Protein AF-A0A9X3S4A8-F1 (afdb_monomer_lite)

Organism: NCBI:txid490573

Structure (mmCIF, N/CA/C/O backbone):
data_AF-A0A9X3S4A8-F1
#
_entry.id   AF-A0A9X3S4A8-F1
#
loop_
_atom_site.group_PDB
_atom_site.id
_atom_site.type_symbol
_atom_site.label_atom_id
_atom_site.label_alt_id
_atom_site.label_comp_id
_atom_site.label_asym_id
_atom_site.label_entity_id
_atom_site.label_seq_id
_atom_site.pdbx_PDB_ins_code
_atom_site.Cartn_x
_atom_site.Cartn_y
_atom_site.Cartn_z
_atom_site.occupancy
_atom_site.B_iso_or_equiv
_atom_site.auth_seq_id
_atom_site.auth_comp_id
_atom_site.auth_asym_id
_atom_site.auth_atom_id
_atom_site.pdbx_PDB_model_num
ATOM 1 N N . MET A 1 1 ? 8.739 -35.955 -1.799 1.00 47.22 1 MET A N 1
ATOM 2 C CA . MET A 1 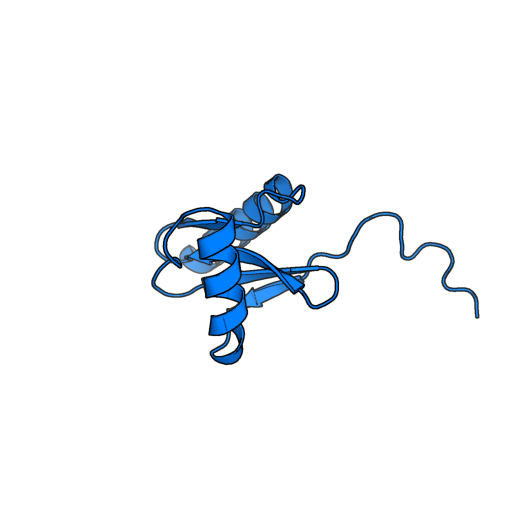1 ? 7.629 -35.158 -1.232 1.00 47.22 1 MET A CA 1
ATOM 3 C C . MET A 1 1 ? 7.298 -34.056 -2.221 1.00 47.22 1 MET A C 1
ATOM 5 O O . MET A 1 1 ? 8.093 -33.143 -2.379 1.00 47.22 1 MET A O 1
ATOM 9 N N . SER A 1 2 ? 6.211 -34.220 -2.974 1.00 43.88 2 SER A N 1
ATOM 10 C CA . SER A 1 2 ? 5.811 -33.313 -4.054 1.00 43.88 2 SER A CA 1
ATOM 11 C C . SER A 1 2 ? 4.972 -32.169 -3.482 1.00 43.88 2 SER A C 1
ATOM 13 O O . SER A 1 2 ? 3.922 -32.430 -2.905 1.00 43.88 2 SER A O 1
ATOM 15 N N . ALA A 1 3 ? 5.417 -30.921 -3.642 1.00 57.06 3 ALA A N 1
ATOM 16 C CA . ALA A 1 3 ? 4.632 -29.718 -3.343 1.00 57.06 3 ALA A CA 1
ATOM 17 C C . ALA A 1 3 ? 3.734 -29.340 -4.538 1.00 57.06 3 ALA A C 1
ATOM 19 O O . ALA A 1 3 ? 3.664 -28.185 -4.956 1.00 57.06 3 ALA A O 1
ATOM 20 N N . ALA A 1 4 ? 3.081 -30.332 -5.142 1.00 57.22 4 ALA A N 1
ATOM 21 C CA . ALA A 1 4 ? 2.100 -30.079 -6.183 1.00 57.22 4 ALA A CA 1
ATOM 22 C C . ALA A 1 4 ? 0.841 -29.483 -5.524 1.00 57.22 4 ALA A C 1
ATOM 24 O O . ALA A 1 4 ? 0.225 -30.150 -4.700 1.00 57.22 4 ALA A O 1
ATOM 25 N N . LEU A 1 5 ? 0.490 -28.246 -5.915 1.00 53.97 5 LEU A N 1
ATOM 26 C CA . LEU A 1 5 ? -0.698 -27.445 -5.536 1.00 53.97 5 LEU A CA 1
ATOM 27 C C . LEU A 1 5 ? -0.589 -26.444 -4.365 1.00 53.97 5 LEU A C 1
ATOM 29 O O . LEU A 1 5 ? -1.615 -26.006 -3.859 1.00 53.97 5 LEU A O 1
ATOM 33 N N . ALA A 1 6 ? 0.598 -25.949 -4.005 1.00 54.81 6 ALA A N 1
ATOM 34 C CA . ALA A 1 6 ? 0.675 -24.693 -3.230 1.00 54.81 6 ALA A CA 1
ATOM 35 C C . ALA A 1 6 ? 0.571 -23.421 -4.110 1.00 54.81 6 ALA A C 1
ATOM 37 O O . ALA A 1 6 ? 0.669 -22.311 -3.602 1.00 54.81 6 ALA A O 1
ATOM 38 N N . HIS A 1 7 ? 0.416 -23.564 -5.435 1.00 57.94 7 HIS A N 1
ATOM 39 C CA . HIS A 1 7 ? 0.807 -22.530 -6.407 1.00 57.94 7 HIS A CA 1
ATOM 40 C C . HIS A 1 7 ? -0.309 -22.030 -7.345 1.00 57.94 7 HIS A C 1
ATOM 42 O O . HIS A 1 7 ? -0.030 -21.603 -8.460 1.00 57.94 7 HIS A O 1
ATOM 48 N N . LEU A 1 8 ? -1.580 -22.092 -6.938 1.00 64.94 8 LEU A N 1
ATOM 49 C CA . LEU A 1 8 ? -2.687 -21.597 -7.778 1.00 64.94 8 LEU A CA 1
ATOM 50 C C . LEU A 1 8 ? -2.940 -20.085 -7.637 1.00 64.94 8 LEU A C 1
ATOM 52 O O . LEU A 1 8 ? -3.565 -19.494 -8.513 1.00 64.94 8 LEU A O 1
ATOM 56 N N . ALA A 1 9 ? -2.423 -19.444 -6.586 1.00 65.06 9 ALA A N 1
ATOM 57 C CA . ALA A 1 9 ? -2.424 -17.993 -6.434 1.00 65.06 9 ALA A CA 1
ATOM 58 C C . ALA A 1 9 ? -1.205 -17.551 -5.604 1.00 65.06 9 ALA A C 1
ATOM 60 O O . ALA A 1 9 ? -0.827 -18.263 -4.670 1.00 65.06 9 ALA A O 1
ATOM 61 N N . PRO A 1 10 ? -0.575 -16.407 -5.921 1.00 73.31 10 PRO A N 1
ATOM 62 C CA . PRO A 1 10 ? 0.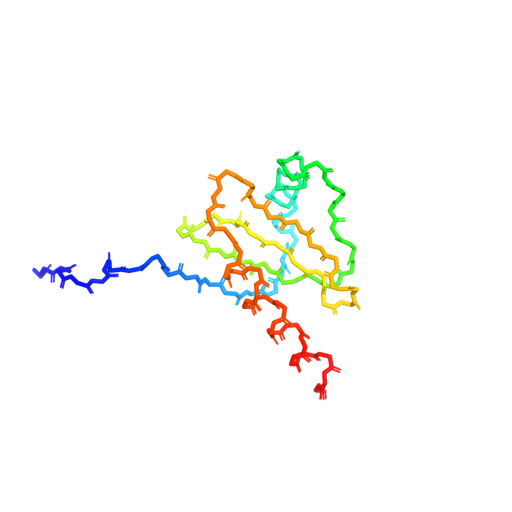510 -15.870 -5.110 1.00 73.31 10 PRO A CA 1
ATOM 63 C C . PRO A 1 10 ? 0.013 -15.545 -3.693 1.00 73.31 10 PRO A C 1
ATOM 65 O O . PRO A 1 10 ? -0.994 -14.859 -3.520 1.00 73.31 10 PRO A O 1
ATOM 68 N N . THR A 1 11 ? 0.724 -16.034 -2.675 1.00 88.88 11 THR A N 1
ATOM 69 C CA . THR A 1 11 ? 0.442 -15.703 -1.273 1.00 88.88 11 THR A CA 1
ATOM 70 C C . THR A 1 11 ? 0.787 -14.245 -1.003 1.00 88.88 11 THR A C 1
ATOM 72 O O . THR A 1 11 ? 1.897 -13.801 -1.302 1.00 88.88 11 THR A O 1
ATOM 75 N N . VAL A 1 12 ? -0.148 -13.528 -0.382 1.00 93.00 12 VAL A N 1
ATOM 76 C CA . VAL A 1 12 ? 0.043 -12.149 0.070 1.00 93.00 12 VAL A CA 1
ATOM 77 C C . VAL A 1 12 ? 0.155 -12.135 1.589 1.00 93.00 12 VAL A C 1
ATOM 79 O O . VAL A 1 12 ? -0.749 -12.591 2.288 1.00 93.00 12 VAL A O 1
ATOM 82 N N . VAL A 1 13 ? 1.255 -11.590 2.103 1.00 95.44 13 VAL A N 1
ATOM 83 C CA . VAL A 1 13 ? 1.458 -11.369 3.541 1.00 95.44 13 VAL A CA 1
ATOM 84 C C . VAL A 1 13 ? 1.208 -9.897 3.840 1.00 95.44 13 VAL A C 1
ATOM 86 O O . VAL A 1 13 ? 1.813 -9.038 3.209 1.00 95.44 13 VAL A O 1
ATOM 89 N N . ILE A 1 14 ? 0.333 -9.594 4.803 1.00 97.06 14 ILE A N 1
ATOM 90 C CA . ILE A 1 14 ? 0.090 -8.222 5.273 1.00 97.06 14 ILE A CA 1
ATOM 91 C C . ILE A 1 14 ? 0.672 -8.065 6.669 1.00 97.06 14 ILE A C 1
ATOM 93 O O . ILE A 1 14 ? 0.340 -8.830 7.577 1.00 97.06 14 ILE A O 1
ATOM 97 N N . ARG A 1 15 ? 1.508 -7.045 6.859 1.00 97.00 15 ARG A N 1
ATOM 98 C CA . ARG A 1 15 ? 2.152 -6.756 8.146 1.00 97.00 15 ARG A CA 1
ATOM 99 C C . ARG A 1 15 ? 2.370 -5.260 8.349 1.0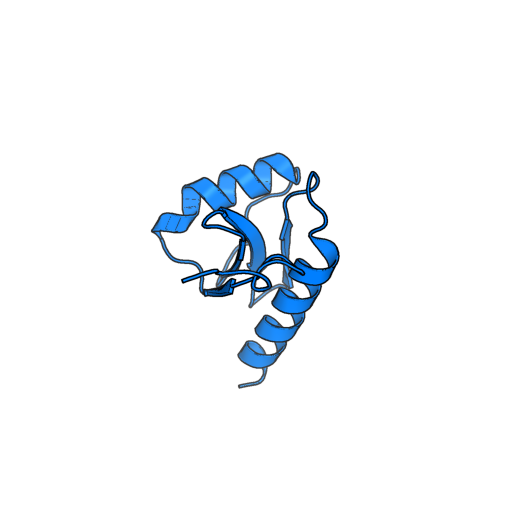0 97.00 15 ARG A C 1
ATOM 101 O O . ARG A 1 15 ? 2.381 -4.497 7.388 1.00 97.00 15 ARG A O 1
ATOM 108 N N . ALA A 1 16 ? 2.592 -4.857 9.598 1.00 98.06 16 ALA A N 1
ATOM 109 C CA . ALA A 1 16 ? 3.116 -3.527 9.895 1.00 98.06 16 ALA A CA 1
ATOM 110 C C . ALA A 1 16 ? 4.500 -3.344 9.253 1.00 98.06 16 ALA A C 1
ATOM 112 O O . ALA A 1 16 ? 5.312 -4.284 9.215 1.00 98.06 16 ALA A O 1
ATOM 113 N N . ALA A 1 17 ? 4.750 -2.141 8.743 1.00 97.75 17 ALA A N 1
ATOM 114 C CA . ALA A 1 17 ? 6.056 -1.749 8.247 1.00 97.75 17 ALA A CA 1
ATOM 115 C C . ALA A 1 17 ? 7.072 -1.704 9.392 1.00 97.75 17 ALA A C 1
ATOM 117 O O . ALA A 1 17 ? 6.755 -1.395 10.541 1.00 97.75 17 ALA A O 1
ATOM 118 N N . ARG A 1 18 ? 8.319 -2.013 9.063 1.00 95.88 18 ARG A N 1
ATOM 119 C CA . ARG A 1 18 ? 9.467 -2.008 9.969 1.00 95.88 18 ARG A CA 1
ATOM 120 C C . ARG A 1 18 ? 10.506 -1.032 9.428 1.00 95.88 18 ARG A C 1
ATOM 122 O O . ARG A 1 18 ? 10.521 -0.734 8.237 1.00 95.88 18 ARG A O 1
ATOM 129 N N . GLY A 1 19 ? 11.429 -0.577 10.276 1.00 95.19 19 GLY A N 1
ATOM 130 C CA . GLY A 1 19 ? 12.479 0.368 9.859 1.00 95.19 19 GLY A CA 1
ATOM 131 C C . GLY A 1 19 ? 13.331 -0.121 8.676 1.00 95.19 19 GLY A C 1
ATOM 132 O O . GLY A 1 19 ? 13.793 0.684 7.872 1.00 95.19 19 GLY A O 1
ATOM 133 N N . SER A 1 20 ? 13.476 -1.440 8.518 1.00 96.19 20 SER A N 1
ATOM 134 C CA . SER A 1 20 ? 14.167 -2.073 7.388 1.00 96.19 20 SER A CA 1
ATOM 135 C C . SER A 1 20 ? 13.463 -1.905 6.036 1.00 96.19 20 SER A C 1
ATOM 137 O O . SER A 1 20 ? 14.111 -2.069 5.008 1.00 96.19 20 SER A O 1
ATOM 139 N N . ASP A 1 21 ? 12.171 -1.565 6.006 1.00 97.88 21 ASP A N 1
ATOM 140 C CA . ASP A 1 21 ? 11.380 -1.492 4.768 1.00 97.88 21 ASP A CA 1
ATOM 141 C C . ASP A 1 21 ? 11.606 -0.188 3.989 1.00 97.88 21 ASP A C 1
ATOM 143 O O . ASP A 1 21 ? 11.174 -0.064 2.844 1.00 97.88 21 ASP A O 1
ATOM 147 N N . GLY A 1 22 ? 12.300 0.792 4.579 1.00 97.69 22 GLY A N 1
ATOM 148 C CA . GLY A 1 22 ? 12.517 2.119 3.993 1.00 97.69 22 GLY A CA 1
ATOM 149 C C . GLY A 1 22 ? 13.016 2.109 2.538 1.00 97.69 22 GLY A C 1
ATOM 150 O O . GLY A 1 22 ? 12.454 2.832 1.714 1.00 97.69 22 GLY A O 1
ATOM 151 N N . PRO A 1 23 ? 14.035 1.305 2.170 1.00 98.12 23 PRO A N 1
ATOM 152 C CA . PRO A 1 23 ? 14.465 1.174 0.778 1.00 98.12 23 PRO A CA 1
ATOM 153 C C . PRO A 1 23 ? 13.378 0.643 -0.163 1.00 98.12 23 PRO A C 1
ATOM 155 O O . PRO A 1 23 ? 13.209 1.187 -1.254 1.00 98.12 23 PRO A O 1
ATOM 158 N N . ALA A 1 24 ? 12.615 -0.370 0.258 1.00 97.94 24 ALA A N 1
ATOM 159 C CA . ALA A 1 24 ? 11.539 -0.943 -0.548 1.00 97.94 24 ALA A CA 1
ATOM 160 C C . ALA A 1 24 ? 10.381 0.052 -0.731 1.00 97.94 24 ALA A C 1
ATOM 162 O O . ALA A 1 24 ? 9.875 0.209 -1.839 1.00 97.94 24 ALA A O 1
ATOM 163 N N . LEU A 1 25 ? 10.023 0.789 0.326 1.00 98.44 25 LEU A N 1
ATOM 164 C CA . LEU A 1 25 ? 9.003 1.838 0.282 1.00 98.44 25 LEU A CA 1
ATOM 165 C C . LEU A 1 25 ? 9.391 2.986 -0.657 1.00 98.44 25 LEU A C 1
ATOM 167 O O . LEU A 1 25 ? 8.553 3.440 -1.431 1.00 98.44 25 LEU A O 1
ATOM 171 N N . ARG A 1 26 ? 10.656 3.430 -0.628 1.00 98.50 26 ARG A N 1
ATOM 172 C CA . ARG A 1 26 ? 11.162 4.460 -1.554 1.00 98.50 26 ARG A CA 1
ATOM 173 C C . ARG A 1 26 ? 11.115 3.993 -3.003 1.00 98.50 26 ARG A C 1
ATOM 175 O O . ARG A 1 26 ? 10.585 4.713 -3.839 1.00 98.50 26 ARG A O 1
ATOM 182 N N . ARG A 1 27 ? 11.575 2.769 -3.281 1.00 98.06 27 ARG A N 1
ATOM 183 C CA . ARG A 1 27 ? 11.466 2.167 -4.619 1.00 98.06 27 ARG A CA 1
ATOM 184 C C . ARG A 1 27 ? 10.013 2.143 -5.091 1.00 98.06 27 ARG A C 1
ATOM 186 O O . ARG A 1 27 ? 9.727 2.497 -6.225 1.00 98.06 27 ARG A O 1
ATOM 193 N N . LEU A 1 28 ? 9.092 1.720 -4.230 1.00 98.19 28 LEU A N 1
ATOM 194 C CA . LEU A 1 28 ? 7.677 1.615 -4.572 1.00 98.19 28 LEU A CA 1
ATOM 195 C C . LEU A 1 28 ? 7.048 2.982 -4.876 1.00 98.19 28 LEU A C 1
ATOM 197 O O . LEU A 1 28 ? 6.323 3.125 -5.853 1.00 98.19 28 LEU A O 1
ATOM 201 N N . ALA A 1 29 ? 7.374 3.984 -4.061 1.00 98.38 29 ALA A N 1
ATOM 202 C CA . ALA A 1 29 ? 6.994 5.379 -4.254 1.00 98.38 29 ALA A CA 1
ATOM 203 C C . ALA A 1 29 ? 7.515 5.946 -5.588 1.00 98.38 29 ALA A C 1
ATOM 205 O O . ALA A 1 29 ? 6.764 6.580 -6.328 1.00 98.38 29 ALA A O 1
ATOM 206 N N . GLU A 1 30 ? 8.773 5.661 -5.933 1.00 98.44 30 GLU A N 1
ATOM 207 C CA . GLU A 1 30 ? 9.363 6.031 -7.224 1.00 98.44 30 GLU A CA 1
ATOM 208 C C . GLU A 1 30 ? 8.629 5.362 -8.396 1.00 98.44 30 GLU A C 1
ATOM 210 O O . GLU A 1 30 ? 8.274 6.045 -9.357 1.00 98.44 30 GLU A O 1
ATOM 215 N N . LEU A 1 31 ? 8.340 4.056 -8.306 1.00 98.44 31 LEU A N 1
ATOM 216 C CA . LEU A 1 31 ? 7.603 3.326 -9.346 1.00 98.44 31 LEU A CA 1
ATOM 217 C C . LEU A 1 31 ? 6.188 3.892 -9.551 1.00 98.44 31 LEU A C 1
ATOM 219 O O . LEU A 1 31 ? 5.781 4.108 -10.689 1.00 98.44 31 LEU A O 1
ATOM 223 N N . ASP A 1 32 ? 5.461 4.169 -8.466 1.00 98.31 32 ASP A N 1
ATOM 224 C CA . ASP A 1 32 ? 4.093 4.719 -8.492 1.00 98.31 32 ASP A CA 1
ATOM 225 C C . ASP A 1 32 ? 4.061 6.247 -8.717 1.00 98.31 32 ASP A C 1
ATOM 227 O O . ASP A 1 32 ? 2.996 6.863 -8.738 1.00 98.31 32 ASP A O 1
ATOM 231 N N . SER A 1 33 ? 5.226 6.894 -8.870 1.00 98.00 33 SER A N 1
ATOM 232 C CA . SER A 1 33 ? 5.357 8.353 -9.023 1.00 98.00 33 SER A CA 1
ATOM 233 C C . SER A 1 33 ? 4.618 9.149 -7.933 1.00 98.00 33 SER A C 1
ATOM 235 O O . SER A 1 33 ? 3.952 10.153 -8.198 1.00 98.00 33 SER A O 1
ATOM 237 N N . ARG A 1 34 ? 4.719 8.689 -6.683 1.00 97.75 34 ARG A N 1
ATOM 238 C CA . ARG A 1 34 ? 4.044 9.247 -5.500 1.00 97.75 34 ARG A CA 1
ATOM 239 C C . ARG A 1 34 ? 5.008 9.310 -4.319 1.00 97.75 34 ARG A C 1
ATOM 241 O O . ARG A 1 34 ? 5.934 8.515 -4.262 1.00 97.75 34 ARG A O 1
ATOM 248 N N . PRO A 1 35 ? 4.817 10.212 -3.344 1.00 97.88 35 PRO A N 1
ATOM 249 C CA . PRO A 1 35 ? 5.622 10.191 -2.127 1.00 97.88 35 PRO A CA 1
ATOM 250 C C . PRO A 1 35 ? 5.338 8.933 -1.295 1.00 97.88 35 PRO A C 1
ATOM 252 O O . PRO A 1 35 ? 4.233 8.386 -1.331 1.00 97.88 35 PRO A O 1
ATOM 255 N N . VAL A 1 36 ? 6.317 8.514 -0.486 1.00 98.06 36 VAL A N 1
ATOM 256 C CA . VAL A 1 36 ? 6.092 7.487 0.542 1.00 98.06 36 VAL A CA 1
ATOM 257 C C . VAL A 1 36 ? 4.998 7.992 1.495 1.00 98.06 36 VAL A C 1
ATOM 259 O O . VAL A 1 36 ? 5.133 9.106 2.011 1.00 98.06 36 VAL A O 1
ATOM 262 N N . PRO A 1 37 ? 3.920 7.221 1.739 1.00 97.81 37 PRO A N 1
ATOM 263 C CA . PRO A 1 37 ? 2.879 7.632 2.669 1.00 97.81 37 PRO A CA 1
ATOM 264 C C . PRO A 1 37 ? 3.458 7.859 4.070 1.00 97.81 37 PRO A C 1
ATOM 266 O O . PRO A 1 37 ? 4.338 7.125 4.518 1.00 97.81 37 PRO A O 1
ATOM 269 N N . ALA A 1 38 ? 2.972 8.888 4.756 1.00 95.31 38 ALA A N 1
ATOM 270 C CA . ALA A 1 38 ? 3.393 9.193 6.117 1.00 95.31 38 ALA A CA 1
ATOM 271 C C . ALA A 1 38 ? 2.621 8.359 7.155 1.00 95.31 38 ALA A C 1
ATOM 273 O O . ALA A 1 38 ? 1.539 7.830 6.872 1.00 95.31 38 ALA A O 1
ATOM 274 N N . GLY A 1 39 ? 3.158 8.321 8.375 1.00 94.88 39 GLY A N 1
ATOM 275 C CA . GLY A 1 39 ? 2.505 7.712 9.534 1.00 94.88 39 GLY A CA 1
ATOM 276 C C . GLY A 1 39 ? 2.731 6.208 9.651 1.00 94.88 39 GLY A C 1
ATOM 277 O O . GLY A 1 39 ? 3.722 5.674 9.145 1.00 94.88 39 GLY A O 1
ATOM 278 N N . GLU A 1 40 ? 1.822 5.532 10.351 1.00 96.81 40 GLU A N 1
ATOM 279 C CA . GLU A 1 40 ? 1.876 4.081 10.523 1.00 96.81 40 GLU A CA 1
ATOM 280 C C . GLU A 1 40 ? 1.507 3.389 9.208 1.00 96.81 40 GLU A C 1
ATOM 282 O O . GLU A 1 40 ? 0.453 3.646 8.624 1.00 96.81 40 GLU A O 1
ATOM 287 N N . LEU A 1 41 ? 2.379 2.503 8.724 1.00 98.38 41 LEU A N 1
ATOM 288 C CA . LEU A 1 41 ? 2.197 1.831 7.441 1.00 98.38 41 LEU A CA 1
ATOM 289 C C . LEU A 1 41 ? 1.916 0.343 7.623 1.00 98.38 41 LEU A C 1
ATOM 291 O O . LEU A 1 41 ? 2.601 -0.353 8.372 1.00 98.38 41 LEU A O 1
ATOM 295 N N . LEU A 1 42 ? 0.972 -0.160 6.834 1.00 98.56 42 LEU A N 1
ATOM 296 C CA . LEU A 1 42 ? 0.901 -1.570 6.480 1.00 98.56 42 LEU A CA 1
ATOM 297 C C . LEU A 1 42 ? 1.581 -1.785 5.132 1.00 98.56 42 LEU A C 1
ATOM 299 O O . LEU A 1 42 ? 1.409 -0.988 4.209 1.00 98.56 42 LEU A O 1
ATOM 303 N N .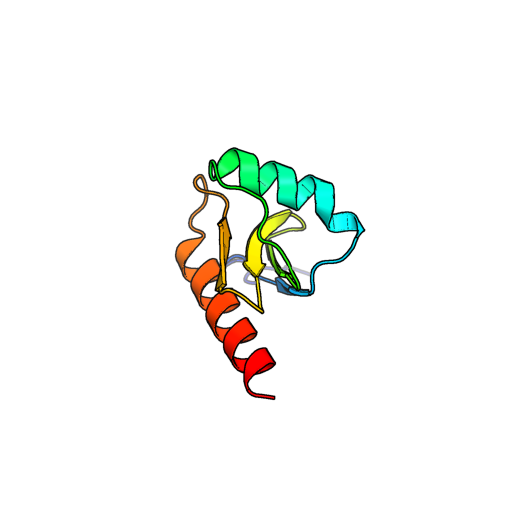 VAL A 1 43 ? 2.306 -2.891 5.012 1.00 98.50 43 VAL A N 1
ATOM 304 C CA . VAL A 1 43 ? 2.898 -3.361 3.759 1.00 98.50 43 VAL A CA 1
ATOM 305 C C . VAL A 1 43 ? 2.301 -4.703 3.372 1.00 98.50 43 VAL A C 1
ATOM 307 O O . VAL A 1 43 ? 1.935 -5.506 4.236 1.00 98.50 43 VAL A O 1
ATOM 310 N N . ALA A 1 44 ? 2.205 -4.930 2.068 1.00 98.12 44 ALA A N 1
ATOM 311 C CA . ALA A 1 44 ? 1.866 -6.217 1.493 1.00 98.12 44 ALA A CA 1
ATOM 312 C C . ALA A 1 44 ? 3.071 -6.793 0.753 1.00 98.12 44 ALA A C 1
ATOM 314 O O . ALA A 1 44 ? 3.685 -6.109 -0.071 1.00 98.12 44 ALA A O 1
ATOM 315 N N . GLU A 1 45 ? 3.372 -8.055 1.037 1.00 96.31 45 GLU A N 1
ATOM 316 C CA . GLU A 1 45 ? 4.503 -8.782 0.475 1.00 96.31 45 GLU A CA 1
ATOM 317 C C . GLU A 1 45 ? 4.047 -9.952 -0.388 1.00 96.31 45 GLU A C 1
ATOM 319 O O . GLU A 1 45 ? 3.068 -10.636 -0.081 1.00 96.31 45 GLU A O 1
ATOM 324 N N . THR A 1 46 ? 4.791 -10.206 -1.459 1.00 93.44 46 THR A N 1
ATOM 325 C CA . THR A 1 46 ? 4.666 -11.405 -2.289 1.00 93.44 46 THR A CA 1
ATOM 326 C C . THR A 1 46 ? 6.066 -11.923 -2.581 1.00 93.44 46 THR A C 1
ATOM 328 O O . THR A 1 46 ? 6.849 -11.214 -3.204 1.00 93.44 46 THR A O 1
ATOM 331 N N . GLY A 1 47 ? 6.386 -13.141 -2.130 1.00 86.81 47 GLY A N 1
ATOM 332 C CA . GLY A 1 47 ? 7.704 -13.752 -2.356 1.00 86.81 47 GLY A CA 1
ATOM 333 C C . GLY A 1 47 ? 8.869 -12.864 -1.903 1.00 86.81 47 GLY A C 1
ATOM 334 O O . GLY A 1 47 ? 9.751 -12.581 -2.702 1.00 86.81 47 GLY A O 1
ATOM 335 N N . ASP A 1 48 ? 8.820 -12.389 -0.654 1.00 87.50 48 ASP A N 1
ATOM 336 C CA . ASP A 1 48 ? 9.806 -11.504 -0.001 1.00 87.50 48 ASP A CA 1
ATOM 337 C C . ASP A 1 48 ? 9.928 -10.076 -0.561 1.00 87.50 48 ASP A C 1
ATOM 339 O O . ASP A 1 48 ? 10.746 -9.284 -0.091 1.00 87.50 48 ASP A O 1
ATOM 343 N N . GLU A 1 49 ? 9.077 -9.694 -1.512 1.00 94.62 49 GLU A N 1
ATOM 344 C CA . GLU A 1 49 ? 9.044 -8.334 -2.042 1.00 94.62 49 GLU A CA 1
ATOM 345 C C . GLU A 1 49 ? 7.812 -7.567 -1.571 1.00 94.62 49 GLU A C 1
ATOM 347 O O . GLU A 1 49 ? 6.678 -8.012 -1.755 1.00 94.62 49 GLU A O 1
ATOM 352 N N . VAL A 1 50 ? 8.028 -6.362 -1.037 1.00 97.50 50 VAL A N 1
ATOM 353 C CA . VAL A 1 50 ? 6.951 -5.399 -0.781 1.00 97.50 50 VAL A CA 1
ATOM 354 C C . VAL A 1 50 ? 6.416 -4.879 -2.116 1.00 97.50 50 VAL A C 1
ATOM 356 O O . VAL A 1 50 ? 7.142 -4.248 -2.884 1.00 97.50 50 VAL A O 1
ATOM 359 N N . VAL A 1 51 ? 5.132 -5.124 -2.376 1.00 97.88 51 VAL A N 1
ATOM 360 C CA . VAL A 1 51 ? 4.445 -4.761 -3.631 1.00 97.88 51 VAL A CA 1
ATOM 361 C C . VAL A 1 51 ? 3.398 -3.663 -3.456 1.00 97.88 51 VAL A C 1
ATOM 363 O O . VAL A 1 51 ? 2.968 -3.062 -4.438 1.00 97.88 51 VAL A O 1
ATOM 366 N N . ALA A 1 52 ? 2.973 -3.396 -2.222 1.00 98.50 52 ALA A N 1
ATOM 367 C CA . ALA A 1 52 ? 2.056 -2.313 -1.886 1.00 98.50 52 ALA A CA 1
ATOM 368 C C . ALA A 1 52 ? 2.280 -1.846 -0.444 1.00 98.50 52 ALA A C 1
ATOM 370 O O . ALA A 1 52 ? 2.650 -2.640 0.423 1.00 98.50 52 ALA A O 1
ATOM 371 N N . ALA A 1 53 ? 2.017 -0.570 -0.180 1.00 98.62 53 ALA A N 1
ATOM 372 C CA . ALA A 1 53 ? 2.002 0.000 1.157 1.00 98.62 53 ALA A CA 1
ATOM 373 C C . ALA A 1 53 ? 0.851 0.996 1.312 1.00 98.62 53 ALA A C 1
ATOM 375 O O . ALA A 1 53 ? 0.490 1.704 0.368 1.00 98.62 53 ALA A O 1
ATOM 376 N N . LEU A 1 54 ? 0.278 1.056 2.512 1.00 98.75 54 LEU A N 1
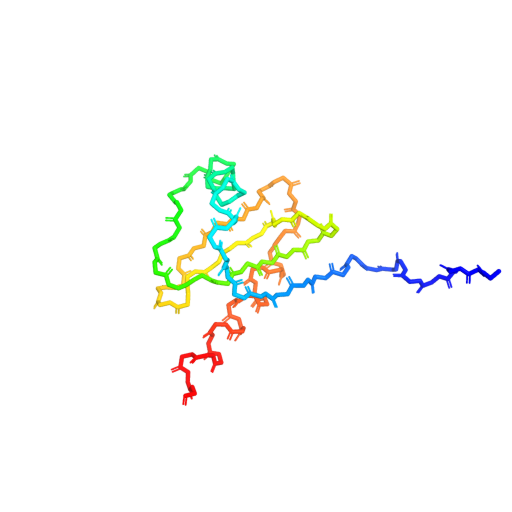ATOM 377 C CA . LEU A 1 54 ? -0.847 1.923 2.840 1.00 98.75 54 LEU A CA 1
ATOM 378 C C . LEU A 1 54 ? -0.690 2.502 4.246 1.00 98.75 54 LEU A C 1
ATOM 380 O O . LEU A 1 54 ? -0.399 1.778 5.195 1.00 98.75 54 LEU A O 1
ATOM 384 N N . SER A 1 55 ? -0.928 3.805 4.369 1.00 98.31 55 SER A N 1
ATOM 385 C CA . SER A 1 55 ? -0.996 4.514 5.644 1.00 98.31 55 SER A CA 1
ATOM 386 C C . SER A 1 55 ? -2.282 4.162 6.381 1.00 98.31 55 SER A C 1
ATOM 388 O O . SER A 1 55 ? -3.383 4.367 5.860 1.00 98.31 55 SER A O 1
ATOM 390 N N . VAL A 1 56 ? -2.145 3.639 7.598 1.00 97.44 56 VAL A N 1
ATOM 391 C CA . VAL A 1 56 ? -3.270 3.353 8.491 1.00 97.44 56 VAL A CA 1
ATOM 392 C C . VAL A 1 56 ? -3.989 4.647 8.849 1.00 97.44 56 VAL A C 1
ATOM 394 O O . VAL A 1 56 ? -5.215 4.659 8.860 1.00 97.44 56 VAL A O 1
ATOM 397 N N . ASP A 1 57 ? -3.263 5.742 9.042 1.00 94.56 57 ASP A N 1
ATOM 398 C CA . ASP A 1 57 ? -3.830 7.021 9.473 1.00 94.56 57 ASP A CA 1
ATOM 399 C C . ASP A 1 57 ? -4.644 7.701 8.366 1.00 94.56 57 ASP A C 1
ATOM 401 O O . ASP A 1 57 ? -5.764 8.163 8.582 1.00 94.56 57 ASP A O 1
ATOM 405 N N . THR A 1 58 ? -4.084 7.752 7.154 1.00 95.12 58 THR A N 1
ATOM 406 C CA . THR A 1 58 ? -4.604 8.607 6.071 1.00 95.12 58 THR A CA 1
ATOM 407 C C . THR A 1 58 ? -5.249 7.835 4.925 1.00 95.12 58 THR A C 1
ATOM 409 O O . THR A 1 58 ? -5.981 8.411 4.123 1.00 95.12 58 THR A O 1
ATOM 412 N N . GLY A 1 59 ? -4.962 6.538 4.794 1.00 96.00 59 GLY A N 1
ATOM 413 C CA . GLY A 1 59 ? -5.335 5.743 3.623 1.00 96.00 59 GLY A CA 1
ATOM 414 C C . GLY A 1 59 ? -4.517 6.049 2.362 1.00 96.00 59 GLY A C 1
ATOM 415 O O . GLY A 1 59 ? -4.768 5.434 1.322 1.00 96.00 59 GLY A O 1
ATOM 416 N N . ALA A 1 60 ? -3.539 6.962 2.427 1.00 97.81 60 ALA A N 1
ATOM 417 C CA . ALA A 1 60 ? -2.600 7.194 1.336 1.00 97.81 60 ALA A CA 1
ATOM 418 C C . ALA A 1 60 ? -1.810 5.913 1.036 1.00 97.81 60 ALA A C 1
ATOM 420 O O . ALA A 1 60 ? -1.469 5.153 1.944 1.00 97.81 60 ALA A O 1
ATOM 421 N N . ARG A 1 61 ? -1.530 5.665 -0.245 1.00 98.06 61 ARG A N 1
ATOM 422 C CA . ARG A 1 61 ? -0.975 4.392 -0.708 1.00 98.06 61 ARG A CA 1
ATOM 423 C C . ARG A 1 61 ? 0.004 4.559 -1.854 1.00 98.06 61 ARG A C 1
ATOM 425 O O . ARG A 1 61 ? -0.164 5.464 -2.676 1.00 98.06 61 ARG A O 1
ATOM 432 N N . VAL A 1 62 ? 0.937 3.619 -1.907 1.00 98.56 62 VAL A N 1
ATOM 433 C CA . VAL A 1 62 ? 1.825 3.366 -3.041 1.00 98.56 62 VAL A CA 1
ATOM 434 C C . VAL A 1 62 ? 1.773 1.882 -3.390 1.00 98.56 62 VAL A C 1
ATOM 436 O O . VAL A 1 62 ? 1.688 1.043 -2.490 1.00 98.56 62 VAL A O 1
ATOM 439 N N . ALA A 1 63 ? 1.781 1.543 -4.673 1.00 98.38 63 ALA A N 1
ATOM 440 C CA . ALA A 1 63 ? 1.768 0.155 -5.132 1.00 98.38 63 ALA A CA 1
ATOM 441 C C . ALA A 1 63 ? 2.579 -0.012 -6.416 1.00 98.38 63 ALA A C 1
ATOM 443 O O . ALA A 1 63 ? 2.756 0.945 -7.157 1.00 98.38 63 ALA A O 1
ATOM 444 N N . ASP A 1 64 ? 3.071 -1.223 -6.680 1.00 97.88 64 ASP A N 1
ATOM 445 C CA . ASP A 1 64 ? 3.846 -1.507 -7.887 1.00 97.88 64 ASP A CA 1
ATOM 446 C C . ASP A 1 64 ? 2.894 -1.461 -9.097 1.00 97.88 64 ASP A C 1
ATOM 448 O O . ASP A 1 64 ? 2.030 -2.344 -9.209 1.00 97.88 64 ASP A O 1
ATOM 452 N N . PRO A 1 65 ? 3.010 -0.456 -9.992 1.00 97.00 65 PRO A N 1
ATOM 453 C CA . PRO A 1 65 ? 2.089 -0.284 -11.113 1.00 97.00 65 PRO A CA 1
ATOM 454 C C . PRO A 1 65 ? 2.356 -1.286 -12.243 1.00 97.00 65 PRO A C 1
ATOM 456 O O . PRO A 1 65 ? 1.537 -1.435 -13.149 1.00 97.00 65 PRO A O 1
ATOM 459 N N . PHE A 1 66 ? 3.486 -1.996 -12.193 1.00 95.75 66 PHE A N 1
ATOM 460 C CA . PHE A 1 66 ? 3.860 -3.026 -13.160 1.00 95.75 66 PHE A CA 1
ATOM 461 C C . PHE A 1 66 ? 3.376 -4.420 -12.733 1.00 95.75 66 PHE A C 1
ATOM 463 O O . PHE A 1 66 ? 3.632 -5.412 -13.419 1.00 95.75 66 PHE A O 1
ATOM 470 N N . ARG A 1 67 ? 2.644 -4.508 -11.614 1.00 92.56 67 ARG A N 1
ATOM 471 C CA . ARG A 1 67 ? 2.018 -5.726 -11.085 1.00 92.56 67 ARG A CA 1
ATOM 472 C C . ARG A 1 67 ? 0.517 -5.512 -10.892 1.00 92.56 67 ARG A C 1
ATOM 474 O O . ARG A 1 67 ? 0.044 -4.399 -10.690 1.00 92.56 67 ARG A O 1
ATOM 481 N N . ARG A 1 68 ? -0.262 -6.599 -10.906 1.00 92.31 68 ARG A N 1
ATOM 482 C CA . ARG A 1 68 ? -1.695 -6.550 -10.564 1.00 92.31 68 ARG A CA 1
ATOM 483 C C . ARG A 1 68 ? -1.868 -6.452 -9.048 1.00 92.31 68 ARG A C 1
ATOM 485 O O . ARG A 1 68 ? -2.062 -7.456 -8.376 1.00 92.31 68 ARG A O 1
ATOM 492 N N . THR A 1 69 ? -1.761 -5.239 -8.519 1.00 94.81 69 THR A N 1
ATOM 493 C CA . THR A 1 69 ? -1.775 -4.954 -7.073 1.00 94.81 69 THR A CA 1
ATOM 494 C C . THR A 1 69 ? -3.097 -4.371 -6.569 1.00 94.81 69 THR A C 1
ATOM 496 O O . THR A 1 69 ? -3.208 -4.085 -5.382 1.00 94.81 69 THR A O 1
ATOM 499 N N . ALA A 1 70 ? -4.119 -4.228 -7.422 1.00 94.69 70 ALA A N 1
ATOM 500 C CA . ALA A 1 70 ? -5.415 -3.657 -7.037 1.00 94.69 70 ALA A CA 1
ATOM 501 C C . ALA A 1 70 ? -6.068 -4.417 -5.866 1.00 94.69 70 ALA A C 1
ATOM 503 O O . ALA A 1 70 ? -6.329 -3.823 -4.822 1.00 94.69 70 ALA A O 1
ATOM 504 N N . ASP A 1 71 ? -6.205 -5.740 -5.987 1.00 94.31 71 ASP A N 1
ATOM 505 C CA . ASP A 1 71 ? -6.794 -6.572 -4.929 1.00 94.31 71 ASP A CA 1
ATOM 506 C C . ASP A 1 71 ? -5.941 -6.553 -3.646 1.00 94.31 71 ASP A C 1
ATOM 508 O O . ASP A 1 71 ? -6.455 -6.573 -2.529 1.00 94.31 71 ASP A O 1
ATOM 512 N N . VAL A 1 72 ? -4.615 -6.448 -3.788 1.00 96.00 72 VAL A N 1
ATOM 513 C CA . VAL A 1 72 ? -3.674 -6.345 -2.660 1.00 96.00 72 VAL A CA 1
ATOM 514 C C . VAL A 1 72 ? -3.879 -5.038 -1.890 1.00 96.00 72 VAL A C 1
ATOM 516 O O . VAL A 1 72 ? -3.898 -5.024 -0.657 1.00 96.00 72 VAL A O 1
ATOM 519 N N . VAL A 1 73 ? -4.056 -3.934 -2.614 1.00 97.31 73 VAL A N 1
ATOM 520 C CA . VAL A 1 73 ? -4.365 -2.622 -2.042 1.00 97.31 73 VAL A CA 1
ATOM 521 C C . VAL A 1 73 ? -5.709 -2.645 -1.312 1.00 97.31 73 VAL A C 1
ATOM 523 O O . VAL A 1 73 ? -5.818 -2.064 -0.229 1.00 97.31 73 VAL A O 1
ATOM 526 N N . ASP A 1 74 ? -6.711 -3.332 -1.856 1.00 96.94 74 ASP A N 1
ATOM 527 C CA . ASP A 1 74 ? -8.017 -3.463 -1.208 1.00 96.94 74 ASP A CA 1
ATOM 528 C C . ASP A 1 74 ? -7.928 -4.271 0.095 1.00 96.94 74 ASP A C 1
ATOM 530 O O . ASP A 1 74 ? -8.508 -3.871 1.112 1.00 96.94 74 ASP A O 1
ATOM 534 N N . LEU A 1 75 ? -7.121 -5.339 0.125 1.00 96.25 75 LEU A N 1
ATOM 535 C CA . LEU A 1 75 ? -6.839 -6.088 1.354 1.00 96.25 75 LEU A CA 1
ATOM 536 C C . LEU A 1 75 ? -6.116 -5.229 2.407 1.00 96.25 75 LEU A C 1
ATOM 538 O O . LEU A 1 75 ? -6.471 -5.277 3.589 1.00 96.25 75 LEU A O 1
ATOM 542 N N . LEU A 1 76 ? -5.144 -4.403 2.000 1.00 97.69 76 LEU A N 1
ATOM 543 C CA . LEU A 1 76 ? -4.487 -3.441 2.896 1.00 97.69 76 LEU A CA 1
ATOM 544 C C . LEU A 1 76 ? -5.487 -2.436 3.474 1.00 97.69 76 LEU A C 1
ATOM 546 O O . LEU A 1 76 ? -5.493 -2.189 4.681 1.00 97.69 76 LEU A O 1
ATOM 550 N N . ALA A 1 77 ? -6.358 -1.880 2.630 1.00 97.44 77 ALA A N 1
ATOM 551 C CA . ALA A 1 77 ? -7.372 -0.923 3.053 1.00 97.44 77 ALA A CA 1
ATOM 552 C C . ALA A 1 77 ? -8.372 -1.552 4.036 1.00 97.44 77 ALA A C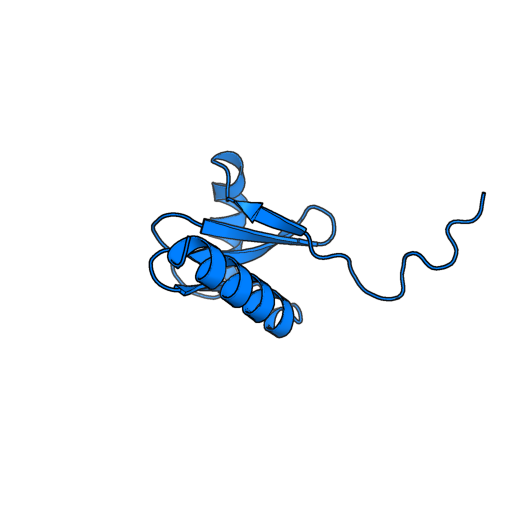 1
ATOM 554 O O . ALA A 1 77 ? -8.732 -0.921 5.036 1.00 97.44 77 ALA A O 1
ATOM 555 N N . TYR A 1 78 ? -8.787 -2.799 3.789 1.00 96.94 78 TYR A N 1
ATOM 556 C CA . TYR A 1 78 ? -9.626 -3.569 4.706 1.00 96.94 78 TYR A CA 1
ATOM 557 C C . TYR A 1 78 ? -8.942 -3.758 6.064 1.00 96.94 78 TYR A C 1
ATOM 559 O O . TYR A 1 78 ? -9.525 -3.441 7.104 1.00 96.94 78 TYR A O 1
ATOM 567 N N . ARG A 1 79 ? -7.675 -4.194 6.071 1.00 96.81 79 ARG A N 1
ATOM 568 C CA . ARG A 1 79 ? -6.926 -4.403 7.316 1.00 96.81 79 ARG A CA 1
ATOM 569 C C . ARG A 1 79 ? -6.724 -3.104 8.099 1.00 96.81 79 ARG A C 1
ATOM 571 O O . ARG A 1 79 ? -6.934 -3.103 9.311 1.00 96.81 79 ARG A O 1
ATOM 578 N N . ALA A 1 80 ? -6.375 -2.010 7.425 1.00 96.75 80 ALA A N 1
ATOM 579 C CA . ALA A 1 80 ? -6.172 -0.703 8.050 1.00 96.75 80 ALA A CA 1
ATOM 580 C C . ALA A 1 80 ? -7.452 -0.155 8.699 1.00 96.75 80 ALA A C 1
ATOM 582 O O . ALA A 1 80 ? -7.400 0.404 9.791 1.00 96.75 80 ALA A O 1
ATOM 583 N N . ARG A 1 81 ? -8.618 -0.354 8.066 1.00 95.12 81 ARG A N 1
ATOM 584 C CA . ARG A 1 81 ? -9.919 -0.002 8.664 1.00 95.12 81 ARG A CA 1
ATOM 585 C C . ARG A 1 81 ? -10.159 -0.747 9.975 1.00 95.12 81 ARG A C 1
ATOM 587 O O . ARG A 1 81 ? -10.610 -0.132 10.931 1.00 95.12 81 ARG A O 1
ATOM 594 N N . GLY A 1 82 ? -9.831 -2.039 10.030 1.00 92.94 82 GLY A N 1
ATOM 595 C CA . GLY A 1 82 ? -9.956 -2.819 11.262 1.00 92.94 82 GLY A CA 1
ATOM 596 C C . GLY A 1 82 ? -9.091 -2.273 12.403 1.00 92.94 82 GLY A C 1
ATOM 597 O O . GLY A 1 82 ? -9.556 -2.223 13.535 1.00 92.94 82 GLY A O 1
ATOM 598 N N . LEU A 1 83 ? -7.871 -1.813 12.102 1.00 92.38 83 LEU A N 1
ATOM 599 C CA . LEU A 1 83 ? -6.959 -1.246 13.104 1.00 92.38 83 LEU A CA 1
ATOM 600 C C . LEU A 1 83 ? -7.427 0.106 13.654 1.00 92.38 83 LEU A C 1
ATOM 602 O O . LEU A 1 83 ? -7.262 0.351 14.838 1.00 92.38 83 LEU A O 1
ATOM 606 N N . ARG A 1 84 ? -8.047 0.961 12.829 1.00 87.12 84 ARG A N 1
ATOM 607 C CA . ARG A 1 84 ? -8.586 2.258 13.287 1.00 87.12 84 ARG A CA 1
ATOM 608 C C . ARG A 1 84 ? -9.830 2.140 14.167 1.00 87.12 84 ARG A C 1
ATOM 610 O O . ARG A 1 84 ? -10.148 3.069 14.898 1.00 87.12 84 ARG A O 1
ATOM 617 N N . ASN A 1 85 ? -10.560 1.037 14.029 1.00 83.69 85 ASN A N 1
ATOM 618 C CA . ASN A 1 85 ? -11.829 0.807 14.716 1.00 83.69 85 ASN A CA 1
ATOM 619 C C . ASN A 1 85 ? -11.674 -0.054 15.984 1.00 83.69 85 ASN A C 1
ATOM 621 O O . ASN A 1 85 ? -12.688 -0.447 16.561 1.00 83.69 85 ASN A O 1
ATOM 625 N N . SER A 1 86 ? -10.439 -0.408 16.350 1.00 66.38 86 SER A N 1
ATOM 626 C CA . SER A 1 86 ? -10.104 -1.185 17.551 1.00 66.38 86 SER A CA 1
ATOM 627 C C . SER A 1 86 ? -9.667 -0.253 18.672 1.00 66.38 86 SER A C 1
ATOM 629 O O . SER A 1 86 ? -10.040 -0.536 19.829 1.00 66.38 86 SER A O 1
#

Secondary structure (DSSP, 8-state):
---TTS-SS---EEEE--GGGHHHHHHHHHHTTSPPPPSSEEEEEETTEEEEEEETTT--EEE-TTS--HHHHHHHHHHHHHHHT-

pLDDT: mean 91.3, std 13.27, range [43.88, 98.75]

Radius of gyration: 13.49 Å; chains: 1; bounding box: 26×45×31 Å

Sequence (86 aa):
MSAALAHLAPTVVIRAARGSDGPALRRLAELDSRPVPAGELLVAETGDEVVAALSVDTGARVADPFRRTADVVDLLAYRARGLRNS

Foldseek 3Di:
DDPPPPPPDFDKDKDKDDPVCVVLQVVQCVQQVHDRDDDTKIFIDTPNHTAKIAHLVPRDITGRPVDPCPVVSVVRVVVSVVVVVD